Protein AF-A0A444VQT2-F1 (afdb_monomer_lite)

Radius of gyration: 15.62 Å; chains: 1; bounding box: 32×28×46 Å

Structure (mmCIF, N/CA/C/O backbone):
data_AF-A0A444VQT2-F1
#
_entry.id   AF-A0A444VQT2-F1
#
loop_
_atom_site.group_PDB
_atom_site.id
_atom_site.type_symbol
_atom_site.label_atom_id
_atom_site.label_alt_id
_atom_site.label_comp_id
_atom_site.label_asym_id
_atom_site.label_entity_id
_atom_site.label_seq_id
_atom_site.pdbx_PDB_ins_code
_atom_site.Cartn_x
_atom_site.Cartn_y
_atom_site.Cartn_z
_atom_site.occupancy
_atom_site.B_iso_or_equiv
_atom_site.auth_seq_id
_atom_site.auth_comp_id
_atom_site.auth_asym_id
_atom_site.auth_atom_id
_atom_site.pdbx_P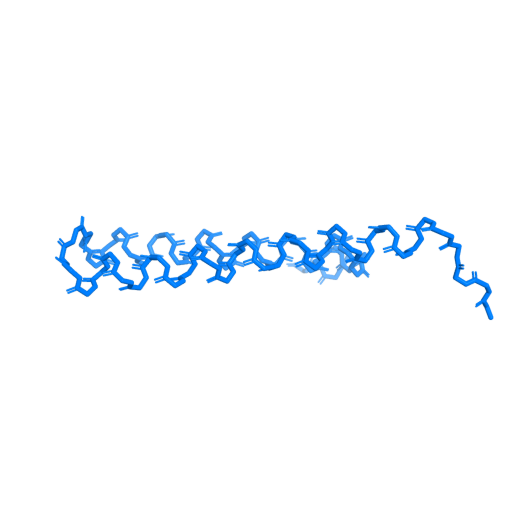DB_model_num
ATOM 1 N N . MET A 1 1 ? 13.134 -0.634 -30.380 1.00 46.22 1 MET A N 1
ATOM 2 C CA . MET A 1 1 ? 13.976 -0.948 -29.208 1.00 46.22 1 MET A CA 1
ATOM 3 C C . MET A 1 1 ? 13.545 -2.310 -28.704 1.00 46.22 1 MET A C 1
ATOM 5 O O . MET A 1 1 ? 12.374 -2.466 -28.386 1.00 46.22 1 MET A O 1
ATOM 9 N N . VAL A 1 2 ? 14.422 -3.312 -28.758 1.00 46.94 2 VAL A N 1
ATOM 10 C CA . VAL A 1 2 ? 14.102 -4.654 -28.257 1.00 46.94 2 VAL A CA 1
ATOM 11 C C . VAL A 1 2 ? 13.998 -4.542 -26.741 1.00 46.94 2 VAL A C 1
ATOM 13 O O . VAL A 1 2 ? 15.015 -4.337 -26.086 1.00 46.94 2 VAL A O 1
ATOM 16 N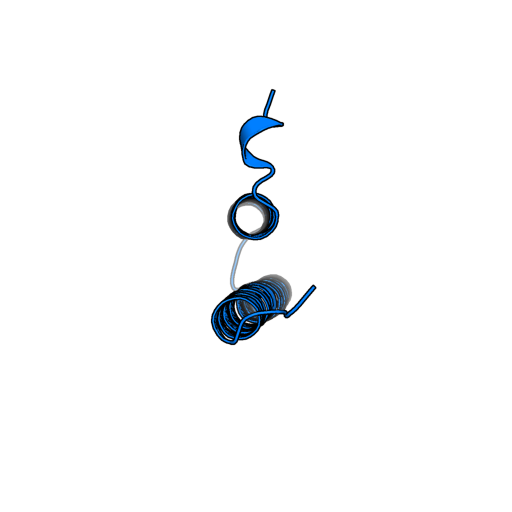 N . SER A 1 3 ? 12.780 -4.618 -26.196 1.00 59.59 3 SER A N 1
ATOM 17 C CA . SER A 1 3 ? 12.614 -4.891 -24.769 1.00 59.59 3 SER A CA 1
ATOM 18 C C . SER A 1 3 ? 13.276 -6.240 -24.527 1.00 59.59 3 SER A C 1
ATOM 20 O O . SER A 1 3 ? 12.933 -7.247 -25.151 1.00 59.59 3 SER A O 1
ATOM 22 N N . THR A 1 4 ? 14.289 -6.248 -23.677 1.00 72.62 4 THR A N 1
ATOM 23 C CA . THR A 1 4 ? 14.949 -7.489 -23.298 1.00 72.62 4 THR A CA 1
ATOM 24 C C . THR A 1 4 ? 14.010 -8.272 -22.381 1.00 72.62 4 THR A C 1
ATOM 26 O O . THR A 1 4 ? 13.128 -7.698 -21.734 1.00 72.62 4 THR A O 1
ATOM 29 N N . ALA A 1 5 ? 14.168 -9.596 -22.303 1.00 75.44 5 ALA A N 1
ATOM 30 C CA . ALA A 1 5 ? 13.398 -10.415 -21.360 1.00 75.44 5 ALA A CA 1
ATOM 31 C C . ALA A 1 5 ? 13.517 -9.890 -19.911 1.00 75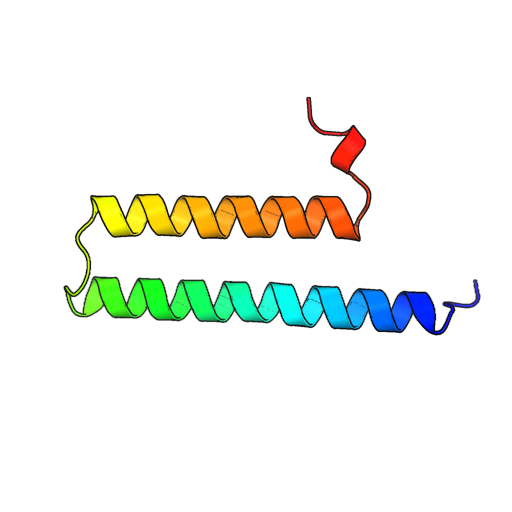.44 5 ALA A C 1
ATOM 33 O O . ALA A 1 5 ? 12.568 -9.981 -19.132 1.00 75.44 5 ALA A O 1
ATOM 34 N N . THR A 1 6 ? 14.655 -9.274 -19.581 1.00 81.81 6 THR A N 1
ATOM 35 C CA . THR A 1 6 ? 14.933 -8.611 -18.303 1.00 81.81 6 THR A CA 1
ATOM 36 C C . THR A 1 6 ? 13.975 -7.453 -18.015 1.00 81.81 6 THR A C 1
ATOM 38 O O . THR A 1 6 ? 13.461 -7.368 -16.901 1.00 81.81 6 THR A O 1
ATOM 41 N N . ASP A 1 7 ? 13.656 -6.614 -19.005 1.00 83.00 7 ASP A N 1
ATOM 42 C CA . ASP A 1 7 ? 12.734 -5.478 -18.831 1.00 83.00 7 ASP A CA 1
ATOM 43 C C . ASP A 1 7 ? 11.323 -5.958 -18.474 1.00 83.00 7 ASP A C 1
ATOM 45 O O . ASP A 1 7 ? 10.675 -5.437 -17.564 1.00 83.00 7 ASP A O 1
ATOM 49 N N . TYR A 1 8 ? 10.872 -7.026 -19.136 1.00 86.94 8 TYR A N 1
ATOM 50 C CA . TYR A 1 8 ? 9.577 -7.638 -18.853 1.00 86.94 8 TYR A CA 1
ATOM 51 C C . TYR A 1 8 ? 9.539 -8.301 -17.466 1.00 86.94 8 TYR A C 1
ATOM 53 O O . TYR A 1 8 ? 8.560 -8.151 -16.732 1.00 86.94 8 TYR A O 1
ATOM 61 N N . ILE A 1 9 ? 10.613 -8.990 -17.061 1.00 90.81 9 ILE A N 1
ATOM 62 C CA . ILE A 1 9 ? 10.737 -9.565 -15.711 1.00 90.81 9 ILE A CA 1
ATOM 63 C C . ILE A 1 9 ? 10.685 -8.460 -14.647 1.00 90.81 9 ILE A C 1
ATOM 65 O O . ILE A 1 9 ? 9.945 -8.589 -13.667 1.00 90.81 9 ILE A O 1
ATOM 69 N N . ASN A 1 10 ? 11.408 -7.357 -14.852 1.00 89.88 10 ASN A N 1
ATOM 70 C CA . ASN A 1 10 ? 11.418 -6.216 -13.937 1.00 89.88 10 ASN A CA 1
ATOM 71 C C . ASN A 1 10 ? 10.031 -5.571 -13.818 1.00 89.88 10 ASN A C 1
ATOM 73 O O . ASN A 1 10 ? 9.558 -5.329 -12.704 1.00 89.88 10 ASN A O 1
ATOM 77 N N . PHE A 1 11 ? 9.331 -5.383 -14.940 1.00 91.50 11 PHE A N 1
ATOM 78 C CA . PHE A 1 11 ? 7.953 -4.893 -14.944 1.00 91.50 11 PHE A CA 1
ATOM 79 C C . PHE A 1 11 ? 7.004 -5.824 -14.179 1.00 91.50 11 PHE A C 1
ATOM 81 O O . PHE A 1 11 ? 6.212 -5.373 -13.348 1.00 91.50 11 PHE A O 1
ATOM 88 N N . LEU A 1 12 ? 7.112 -7.141 -14.377 1.00 94.69 12 LEU A N 1
ATOM 89 C CA . LEU A 1 12 ? 6.306 -8.111 -13.632 1.00 94.69 12 LEU A CA 1
ATOM 90 C C . LEU A 1 12 ? 6.566 -8.046 -12.121 1.00 94.69 12 LEU A C 1
ATOM 92 O O . LEU A 1 12 ? 5.619 -8.140 -11.331 1.00 94.69 12 LEU A O 1
ATOM 96 N N . ILE A 1 13 ? 7.823 -7.883 -11.700 1.00 94.75 13 ILE A N 1
ATOM 97 C CA . ILE A 1 13 ? 8.184 -7.704 -10.286 1.00 94.75 13 ILE A CA 1
ATOM 98 C C . ILE A 1 13 ? 7.547 -6.423 -9.736 1.00 94.75 13 ILE A C 1
ATOM 100 O O . ILE A 1 13 ? 6.920 -6.466 -8.671 1.00 94.75 13 ILE A O 1
ATOM 104 N N . TYR A 1 14 ? 7.645 -5.313 -10.469 1.00 95.25 14 TYR A N 1
ATOM 105 C CA . TYR A 1 14 ? 7.006 -4.044 -10.120 1.00 95.25 14 TYR A CA 1
ATOM 106 C C . TYR A 1 14 ? 5.489 -4.202 -9.942 1.00 95.25 14 TYR A C 1
ATOM 108 O O . TYR A 1 14 ? 4.952 -3.894 -8.873 1.00 95.25 14 TYR A O 1
ATOM 116 N N . CYS A 1 15 ? 4.795 -4.787 -10.924 1.00 95.94 15 CYS A N 1
ATOM 117 C CA . CYS A 1 15 ? 3.352 -5.014 -10.854 1.00 95.94 15 CYS A CA 1
ATOM 118 C C . CYS A 1 15 ? 2.956 -5.896 -9.660 1.00 95.94 15 CYS A C 1
ATOM 120 O O . CYS A 1 15 ? 1.961 -5.620 -8.982 1.00 95.94 15 CYS A O 1
ATOM 122 N N . LYS A 1 16 ? 3.735 -6.948 -9.366 1.00 97.38 16 LYS A N 1
ATOM 123 C CA . LYS A 1 16 ? 3.505 -7.817 -8.200 1.00 97.38 16 LYS A CA 1
ATOM 124 C C . LYS A 1 16 ? 3.633 -7.047 -6.885 1.00 97.38 16 LYS A C 1
ATOM 126 O O . LYS A 1 16 ? 2.755 -7.178 -6.028 1.00 97.38 16 LYS A O 1
ATOM 131 N N . LYS A 1 17 ? 4.680 -6.229 -6.731 1.00 97.06 17 LYS A N 1
ATOM 132 C CA . LYS A 1 17 ? 4.878 -5.394 -5.534 1.00 97.06 17 LYS A CA 1
ATOM 133 C C . LYS A 1 17 ? 3.746 -4.374 -5.377 1.00 97.06 17 LYS A C 1
ATOM 135 O O . LYS A 1 17 ? 3.124 -4.325 -4.316 1.00 97.06 17 LYS A O 1
ATOM 140 N N . LYS A 1 18 ? 3.384 -3.662 -6.449 1.00 95.81 18 LYS A N 1
ATOM 141 C CA . LYS A 1 18 ? 2.273 -2.694 -6.460 1.00 95.81 18 LYS A CA 1
ATOM 142 C C . LYS A 1 18 ? 0.948 -3.330 -6.033 1.00 95.81 18 LYS A C 1
ATOM 144 O O . LYS A 1 18 ? 0.261 -2.817 -5.151 1.00 95.81 18 LYS A O 1
ATOM 149 N N . ARG A 1 19 ? 0.628 -4.516 -6.566 1.00 97.00 19 ARG A N 1
ATOM 150 C CA . ARG A 1 19 ? -0.560 -5.288 -6.163 1.00 97.00 19 ARG A CA 1
ATOM 151 C C . ARG A 1 19 ? -0.540 -5.665 -4.678 1.00 97.00 19 ARG A C 1
ATOM 153 O O . ARG A 1 19 ? -1.596 -5.655 -4.044 1.00 97.00 19 ARG A O 1
ATOM 160 N N . SER A 1 20 ? 0.624 -6.004 -4.121 1.00 97.44 20 SER A N 1
ATOM 161 C CA . SER A 1 20 ? 0.768 -6.300 -2.689 1.00 97.44 20 SER A CA 1
ATOM 162 C C . SER A 1 20 ? 0.392 -5.093 -1.823 1.00 97.44 20 SER A C 1
ATOM 164 O O . SER A 1 20 ? -0.385 -5.235 -0.878 1.00 97.44 20 SER A O 1
ATOM 166 N N . PHE A 1 21 ? 0.837 -3.889 -2.195 1.00 97.06 21 PHE A N 1
ATOM 167 C CA . PHE A 1 21 ? 0.469 -2.658 -1.489 1.00 97.06 21 PHE A CA 1
ATOM 168 C C . PHE A 1 21 ? -1.031 -2.369 -1.546 1.00 97.06 21 PHE A C 1
ATOM 170 O O . PHE A 1 21 ? -1.624 -2.071 -0.510 1.00 97.06 21 PHE A O 1
ATOM 177 N N . CYS A 1 22 ? -1.678 -2.542 -2.705 1.00 96.12 22 CYS A N 1
ATOM 178 C CA . CYS A 1 22 ? -3.133 -2.393 -2.816 1.00 96.12 22 CYS A CA 1
ATOM 179 C C . CYS A 1 22 ? -3.884 -3.360 -1.885 1.00 96.12 22 CYS A C 1
ATOM 181 O O . CYS A 1 22 ? -4.830 -2.963 -1.205 1.00 96.12 22 CYS A O 1
ATOM 183 N N . LYS A 1 23 ? -3.440 -4.624 -1.802 1.00 97.56 23 LYS A N 1
ATOM 184 C CA . LYS A 1 23 ? -4.008 -5.603 -0.860 1.00 97.56 23 LYS A CA 1
ATOM 185 C C . LYS A 1 23 ? -3.794 -5.182 0.596 1.00 97.56 23 LYS A C 1
ATOM 187 O O . LYS A 1 23 ? -4.723 -5.275 1.395 1.00 97.56 23 LYS A O 1
ATOM 192 N N . GLY A 1 24 ? -2.596 -4.700 0.932 1.00 97.06 24 GLY A N 1
ATOM 193 C CA . GLY A 1 24 ? -2.273 -4.184 2.263 1.00 97.06 24 GLY A CA 1
ATOM 194 C C . GLY A 1 24 ? -3.157 -3.002 2.662 1.00 97.06 24 GLY A C 1
ATOM 195 O O . GLY A 1 24 ? -3.691 -2.986 3.769 1.00 97.06 24 GLY A O 1
ATOM 196 N N . TYR A 1 25 ? -3.384 -2.062 1.743 1.00 97.50 25 TYR A N 1
ATOM 197 C CA . TYR A 1 25 ? -4.286 -0.929 1.944 1.00 97.50 25 TYR A CA 1
ATOM 198 C C . TYR A 1 25 ? -5.732 -1.379 2.188 1.00 97.50 25 TYR A C 1
ATOM 200 O O . TYR A 1 25 ? -6.351 -0.944 3.159 1.00 97.50 25 TYR A O 1
ATOM 208 N N . ASN A 1 26 ? -6.253 -2.292 1.364 1.00 97.94 26 ASN A N 1
ATOM 209 C CA . ASN A 1 26 ? -7.613 -2.808 1.535 1.00 97.94 26 ASN A CA 1
ATOM 210 C C . ASN A 1 26 ? -7.781 -3.501 2.893 1.00 97.94 26 ASN A C 1
ATOM 212 O O . ASN A 1 26 ? -8.716 -3.192 3.629 1.00 97.94 26 ASN A O 1
ATOM 216 N N . ARG A 1 27 ? -6.822 -4.351 3.282 1.00 97.38 27 ARG A N 1
ATOM 217 C CA . ARG A 1 27 ? -6.817 -5.001 4.601 1.00 97.38 27 ARG A CA 1
ATOM 218 C C . ARG A 1 27 ? -6.756 -3.984 5.743 1.00 97.38 27 ARG A C 1
ATOM 220 O O . ARG A 1 27 ? -7.442 -4.145 6.748 1.00 97.38 27 ARG A O 1
ATOM 227 N N . LEU A 1 28 ? -5.949 -2.933 5.602 1.00 97.69 28 LEU A N 1
ATOM 228 C CA . LEU A 1 28 ? -5.849 -1.868 6.598 1.00 97.69 28 LEU A CA 1
ATOM 229 C C . LEU A 1 28 ? -7.188 -1.130 6.766 1.00 97.69 28 LEU A C 1
ATOM 231 O O . LEU A 1 28 ? -7.618 -0.886 7.894 1.00 97.69 28 LEU A O 1
ATOM 235 N N . LYS A 1 29 ? -7.860 -0.816 5.653 1.00 97.31 29 LYS A N 1
ATOM 236 C CA . LYS A 1 29 ? -9.189 -0.192 5.642 1.00 97.31 29 LYS 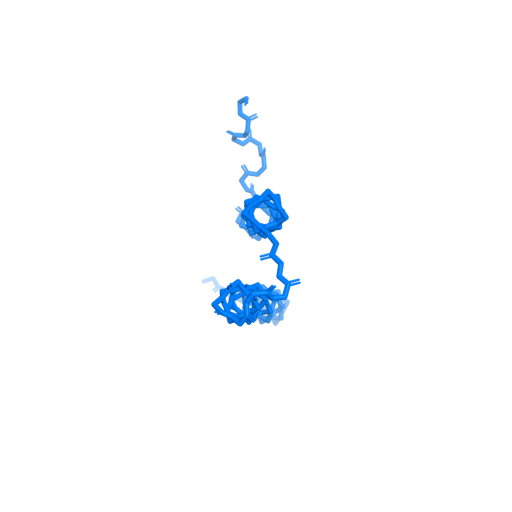A CA 1
ATOM 237 C C . LYS A 1 29 ? -10.227 -1.081 6.329 1.00 97.31 29 LYS A C 1
ATOM 239 O O . LYS A 1 29 ? -10.969 -0.598 7.179 1.00 97.31 29 LYS A O 1
ATOM 244 N N . GLU A 1 30 ? -10.244 -2.375 6.022 1.00 97.94 30 GLU A N 1
ATOM 245 C CA . GLU A 1 30 ? -11.131 -3.342 6.681 1.00 97.94 30 GLU A CA 1
ATOM 246 C C . GLU A 1 30 ? -10.872 -3.441 8.186 1.00 97.94 30 GLU A C 1
ATOM 248 O O . GLU A 1 30 ? -11.814 -3.390 8.975 1.00 97.94 30 GLU A O 1
ATOM 253 N N . ASN A 1 31 ? -9.606 -3.530 8.603 1.00 97.50 31 ASN A N 1
ATOM 254 C CA . ASN A 1 31 ? -9.240 -3.583 10.020 1.00 97.50 31 ASN A CA 1
ATOM 255 C C . ASN A 1 31 ? -9.700 -2.333 10.776 1.00 97.50 31 ASN A C 1
ATOM 257 O O . ASN A 1 31 ? -10.140 -2.434 11.921 1.00 97.50 31 ASN A O 1
ATOM 261 N N . LYS A 1 32 ? -9.627 -1.158 10.138 1.00 97.56 32 LYS A N 1
ATOM 262 C CA . LYS A 1 32 ? -10.123 0.091 10.720 1.00 97.56 32 LYS A CA 1
ATOM 263 C C . LYS A 1 32 ? -11.642 0.083 10.874 1.00 97.56 32 LYS A C 1
ATOM 265 O O . LYS A 1 32 ? -12.133 0.464 11.932 1.00 97.56 32 LYS A O 1
ATOM 270 N N . LEU A 1 33 ? -12.370 -0.372 9.853 1.00 97.06 33 LEU A N 1
ATOM 271 C CA . LEU A 1 33 ? -13.833 -0.485 9.895 1.00 97.06 33 LEU A CA 1
ATOM 272 C C . LEU A 1 33 ? -14.307 -1.475 10.966 1.00 97.06 33 LEU A C 1
ATOM 274 O O . LEU A 1 33 ? -15.290 -1.211 11.646 1.00 97.06 33 LEU A O 1
ATOM 278 N N . LYS A 1 34 ? -13.580 -2.581 11.155 1.00 97.75 34 LYS A N 1
ATOM 279 C CA . LYS A 1 34 ? -13.855 -3.585 12.197 1.00 97.75 34 LYS A CA 1
ATOM 280 C C . LYS A 1 34 ? -13.435 -3.150 13.607 1.00 97.75 34 LYS A C 1
ATOM 282 O O . LYS A 1 34 ? -13.685 -3.878 14.559 1.00 97.75 34 LYS A O 1
ATOM 287 N N . GLY A 1 35 ? -12.771 -2.000 13.751 1.00 97.00 35 GLY A N 1
ATOM 288 C CA . GLY A 1 35 ? -12.298 -1.498 15.043 1.00 97.00 35 GLY A CA 1
ATOM 289 C C . GLY A 1 35 ? -11.055 -2.204 15.598 1.00 97.00 35 GLY A C 1
ATOM 290 O O . GLY A 1 35 ? -10.679 -1.942 16.734 1.00 97.00 35 GLY A O 1
ATOM 291 N N . TYR A 1 36 ? -10.377 -3.051 14.813 1.00 97.94 36 TYR A N 1
ATOM 292 C CA . TYR A 1 36 ? -9.155 -3.747 15.248 1.00 97.94 36 TYR A CA 1
ATOM 293 C C . TYR A 1 36 ? -7.953 -2.822 15.431 1.00 97.94 36 TYR A C 1
ATOM 295 O O . TYR A 1 36 ? -6.979 -3.205 16.070 1.00 97.94 36 TYR A O 1
ATOM 303 N N . ILE A 1 37 ? -8.004 -1.628 14.841 1.00 97.19 37 ILE A N 1
ATOM 304 C CA . ILE A 1 37 ? -6.958 -0.614 14.954 1.00 97.19 37 ILE A CA 1
ATOM 305 C C . ILE A 1 37 ? -7.565 0.758 15.222 1.00 97.19 37 ILE A C 1
ATOM 307 O O . ILE A 1 37 ? -8.610 1.138 14.676 1.00 97.19 37 ILE A O 1
ATOM 311 N N . ASN A 1 38 ? -6.872 1.542 16.039 1.00 97.25 38 ASN A N 1
ATOM 312 C CA . ASN A 1 38 ? -7.281 2.905 16.344 1.00 97.25 38 ASN A CA 1
ATOM 313 C C . ASN A 1 38 ? -6.886 3.883 15.216 1.00 97.25 38 ASN A C 1
ATOM 315 O O . ASN A 1 38 ? -6.259 3.529 14.216 1.00 97.25 38 ASN A O 1
ATOM 319 N N . GLN A 1 39 ? -7.312 5.146 15.329 1.00 96.94 39 GLN A N 1
ATOM 320 C CA . GLN A 1 39 ? -7.048 6.151 14.288 1.00 96.94 39 GLN A CA 1
ATOM 321 C C . GLN A 1 39 ? -5.552 6.430 14.098 1.00 96.94 39 GLN A C 1
ATOM 323 O O . GLN A 1 39 ? -5.093 6.592 12.968 1.00 96.94 39 GLN A O 1
ATOM 328 N N . ARG A 1 40 ? -4.782 6.462 15.189 1.00 97.50 40 ARG A N 1
ATOM 329 C CA . ARG A 1 40 ? -3.343 6.738 15.151 1.00 97.50 40 ARG A CA 1
ATOM 330 C C . ARG A 1 40 ? -2.584 5.625 14.424 1.00 97.50 40 ARG A C 1
ATOM 332 O O . ARG A 1 40 ? -1.745 5.911 13.573 1.00 97.50 40 ARG A O 1
ATOM 339 N N . GLU A 1 41 ? -2.904 4.371 14.724 1.00 97.56 41 GLU A N 1
ATOM 340 C CA . GLU A 1 41 ? -2.330 3.185 14.075 1.00 97.56 41 GLU A CA 1
ATOM 341 C C . GLU A 1 41 ? -2.687 3.109 12.594 1.00 97.56 41 GLU A C 1
ATOM 343 O O . GLU A 1 41 ? -1.826 2.794 11.767 1.00 97.56 41 GLU A O 1
ATOM 348 N N . TYR A 1 42 ? -3.932 3.455 12.255 1.00 97.62 42 TYR A N 1
ATOM 349 C CA . TYR A 1 42 ? -4.391 3.531 10.875 1.00 97.62 42 TYR A CA 1
ATOM 350 C C . TYR A 1 42 ? -3.582 4.555 10.075 1.00 97.62 42 TYR A C 1
ATOM 352 O O . TYR A 1 42 ? -2.996 4.203 9.056 1.00 97.62 42 TYR A O 1
ATOM 360 N N . VAL A 1 43 ? -3.466 5.795 10.566 1.00 97.75 43 VAL A N 1
ATOM 361 C CA . VAL A 1 43 ? -2.707 6.861 9.887 1.00 97.75 43 VAL A CA 1
ATOM 362 C C . VAL A 1 43 ? -1.222 6.508 9.767 1.00 97.75 43 VAL A C 1
ATOM 364 O O . VAL A 1 43 ? -0.629 6.714 8.707 1.00 97.75 43 VAL A O 1
ATOM 367 N N . LYS A 1 44 ? -0.613 5.940 10.818 1.00 98.00 44 LYS A N 1
ATOM 368 C CA . LYS A 1 44 ? 0.788 5.490 10.782 1.00 98.00 44 LYS A CA 1
ATOM 369 C C . LYS A 1 44 ? 0.998 4.413 9.713 1.00 98.00 44 LYS A C 1
ATOM 371 O O . LYS A 1 44 ? 1.904 4.531 8.894 1.00 98.00 44 LYS A O 1
ATOM 376 N N . SER A 1 45 ? 0.141 3.396 9.688 1.00 97.56 45 SER A N 1
ATOM 377 C CA . SER A 1 45 ? 0.211 2.313 8.700 1.00 97.56 45 SER A CA 1
ATOM 378 C C . SER A 1 45 ? -0.033 2.817 7.278 1.00 97.56 45 SER A C 1
ATOM 380 O O . SER A 1 45 ? 0.653 2.394 6.351 1.00 97.56 45 SER A O 1
ATOM 382 N N . LEU A 1 46 ? -0.958 3.764 7.107 1.00 96.88 46 LEU A N 1
ATOM 383 C CA . LEU A 1 46 ? -1.245 4.386 5.819 1.00 96.88 46 LEU A CA 1
ATOM 384 C C . LEU A 1 46 ? -0.020 5.129 5.270 1.00 96.88 46 LEU A C 1
ATOM 386 O O . LEU A 1 46 ? 0.338 4.940 4.111 1.00 96.88 46 LEU A O 1
ATOM 390 N N . ARG A 1 47 ? 0.662 5.918 6.115 1.00 97.56 47 ARG A N 1
ATOM 391 C CA . ARG A 1 47 ? 1.918 6.596 5.751 1.00 97.56 47 ARG A CA 1
ATOM 392 C C . ARG A 1 47 ? 3.010 5.607 5.356 1.00 97.56 47 ARG A C 1
ATOM 394 O O . ARG A 1 47 ? 3.717 5.850 4.388 1.00 97.56 47 ARG A O 1
ATOM 401 N N . ASN A 1 48 ? 3.120 4.482 6.058 1.00 97.31 48 ASN A N 1
ATOM 402 C CA . ASN A 1 48 ? 4.101 3.452 5.717 1.00 97.31 48 ASN A CA 1
ATOM 403 C C . ASN A 1 48 ? 3.829 2.837 4.337 1.00 97.31 48 ASN A C 1
ATOM 405 O O . ASN A 1 48 ? 4.758 2.690 3.549 1.00 97.31 48 ASN A O 1
ATOM 409 N N . ILE A 1 49 ? 2.566 2.516 4.028 1.00 96.44 49 ILE A N 1
ATOM 410 C CA . ILE A 1 49 ? 2.178 2.013 2.700 1.00 96.44 49 ILE A CA 1
ATOM 411 C C . ILE A 1 49 ? 2.479 3.067 1.631 1.00 96.44 49 ILE A C 1
ATOM 413 O O . ILE A 1 49 ? 3.069 2.738 0.608 1.00 96.44 49 ILE A O 1
ATOM 417 N N . TYR A 1 50 ? 2.113 4.325 1.878 1.00 95.12 50 TYR A N 1
ATOM 418 C CA . TYR A 1 50 ? 2.364 5.433 0.957 1.00 95.12 50 TYR A CA 1
ATOM 419 C C . TYR A 1 50 ? 3.856 5.602 0.647 1.00 95.12 50 TYR A C 1
ATOM 421 O O . TYR A 1 50 ? 4.243 5.614 -0.518 1.00 95.12 50 TYR A O 1
ATOM 429 N N . ASN A 1 51 ? 4.703 5.645 1.678 1.00 95.69 51 ASN A N 1
ATOM 430 C CA . ASN A 1 51 ? 6.148 5.763 1.504 1.00 95.69 51 ASN A CA 1
ATOM 431 C C . ASN A 1 51 ? 6.718 4.564 0.736 1.00 95.69 51 ASN A C 1
ATOM 433 O O . ASN A 1 51 ? 7.506 4.751 -0.180 1.00 95.69 51 ASN A O 1
ATOM 437 N N . ALA A 1 52 ? 6.281 3.341 1.049 1.00 95.25 52 ALA A N 1
ATOM 438 C CA . ALA A 1 52 ? 6.738 2.146 0.342 1.00 95.25 52 ALA A CA 1
ATOM 439 C C . ALA A 1 52 ? 6.326 2.131 -1.141 1.00 95.25 52 ALA A C 1
ATOM 441 O O . ALA A 1 52 ? 7.079 1.641 -1.981 1.00 95.25 52 ALA A O 1
ATOM 442 N N . VAL A 1 53 ? 5.148 2.674 -1.471 1.00 94.25 53 VAL A N 1
ATOM 443 C CA . VAL A 1 53 ? 4.724 2.868 -2.864 1.00 94.25 53 VAL A CA 1
ATOM 444 C C . VAL A 1 53 ? 5.627 3.884 -3.552 1.00 94.25 53 VAL A C 1
ATOM 446 O O . VAL A 1 53 ? 6.102 3.587 -4.639 1.00 94.25 53 VAL A O 1
ATOM 449 N N . ILE A 1 54 ? 5.912 5.032 -2.926 1.00 92.31 54 ILE A N 1
ATOM 450 C CA . ILE A 1 54 ? 6.833 6.027 -3.496 1.00 92.31 54 ILE A CA 1
ATOM 451 C C . ILE A 1 54 ? 8.190 5.401 -3.794 1.00 92.31 54 ILE A C 1
ATOM 453 O O . ILE A 1 54 ? 8.652 5.519 -4.921 1.00 92.31 54 ILE A O 1
ATOM 457 N N . GLU A 1 55 ? 8.804 4.709 -2.830 1.00 92.75 55 GLU A N 1
ATOM 458 C CA . GLU A 1 55 ? 10.102 4.063 -3.063 1.00 92.75 55 GLU A CA 1
ATOM 459 C C . GLU A 1 55 ? 10.021 3.076 -4.236 1.00 92.75 55 GLU A C 1
ATOM 461 O O . GLU A 1 55 ? 10.874 3.099 -5.110 1.00 92.75 55 GLU A O 1
ATOM 466 N N . LEU A 1 56 ? 8.951 2.277 -4.346 1.00 93.75 56 LEU A N 1
ATOM 467 C CA . LEU A 1 56 ? 8.776 1.383 -5.496 1.00 93.75 56 LEU A CA 1
ATOM 468 C C . LEU A 1 56 ? 8.711 2.130 -6.839 1.00 93.75 56 LEU A C 1
ATOM 470 O O . LEU A 1 56 ? 9.286 1.655 -7.817 1.00 93.75 56 LEU A O 1
ATOM 474 N N . GLU A 1 57 ? 7.979 3.244 -6.906 1.00 91.12 57 GLU A N 1
ATOM 475 C CA . GLU A 1 57 ? 7.877 4.045 -8.132 1.00 91.12 57 GLU A CA 1
ATOM 476 C C . GLU A 1 57 ? 9.233 4.687 -8.473 1.00 91.12 57 GLU A C 1
ATOM 478 O O . GLU A 1 57 ? 9.660 4.634 -9.625 1.00 91.12 57 GLU A O 1
ATOM 483 N N . LEU A 1 58 ? 9.945 5.224 -7.474 1.00 90.12 58 LEU A N 1
ATOM 484 C CA . LEU A 1 58 ? 11.281 5.795 -7.658 1.00 90.12 58 LEU A CA 1
ATOM 485 C C . LEU A 1 58 ? 12.286 4.747 -8.161 1.00 90.12 58 LEU A C 1
ATOM 487 O O . LEU A 1 58 ? 13.097 5.056 -9.031 1.00 90.12 58 LEU A O 1
ATOM 491 N N . ASP A 1 59 ? 12.216 3.525 -7.632 1.00 88.69 59 ASP A N 1
ATOM 492 C CA . ASP A 1 59 ? 13.089 2.403 -7.990 1.00 88.69 59 ASP A CA 1
ATOM 493 C C . ASP A 1 59 ? 12.858 1.917 -9.414 1.00 88.69 59 ASP A C 1
ATOM 495 O O . ASP A 1 59 ? 13.807 1.614 -10.129 1.00 88.69 59 ASP A O 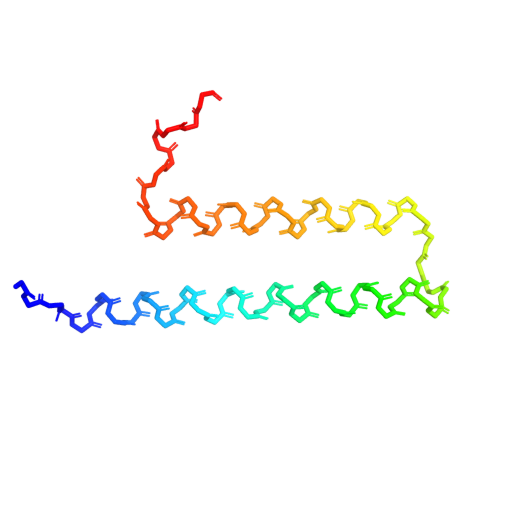1
ATOM 499 N N . TYR A 1 60 ? 11.592 1.791 -9.812 1.00 89.81 60 TYR A N 1
ATOM 500 C CA . TYR A 1 60 ? 11.246 1.235 -11.114 1.00 89.81 60 TYR A CA 1
ATOM 501 C C . TYR A 1 60 ? 11.457 2.237 -12.249 1.00 89.81 60 TYR A C 1
ATOM 503 O O . TYR A 1 60 ? 11.943 1.860 -13.312 1.00 89.81 60 TYR A O 1
ATOM 511 N N . PHE A 1 61 ? 11.103 3.506 -12.031 1.00 87.50 61 PHE A N 1
ATOM 512 C CA . PHE A 1 61 ? 11.283 4.556 -13.035 1.00 87.50 61 PHE A CA 1
ATOM 513 C C . PHE A 1 61 ? 12.681 5.190 -13.012 1.00 87.50 61 PHE A C 1
ATOM 515 O O . PHE A 1 61 ? 12.953 6.057 -13.835 1.00 87.50 61 PHE A O 1
ATOM 522 N N . ASP A 1 62 ? 13.549 4.779 -12.082 1.00 79.19 62 ASP A N 1
ATOM 523 C CA . ASP A 1 62 ? 14.894 5.331 -11.862 1.00 79.19 62 ASP A CA 1
ATOM 524 C C . ASP A 1 62 ? 14.921 6.866 -11.712 1.00 79.19 62 ASP A C 1
ATOM 526 O O . ASP A 1 62 ? 15.837 7.579 -12.119 1.00 79.19 62 ASP A O 1
ATOM 530 N N . ILE A 1 63 ? 13.876 7.408 -11.088 1.00 76.56 63 ILE A N 1
ATOM 531 C CA . ILE A 1 63 ? 13.710 8.851 -10.855 1.00 76.56 63 ILE A CA 1
ATOM 532 C C . ILE A 1 63 ? 14.169 9.269 -9.454 1.00 76.56 63 ILE A C 1
ATOM 534 O O . ILE A 1 63 ? 13.872 10.373 -9.000 1.00 76.56 63 ILE A O 1
ATOM 538 N N . ARG A 1 64 ? 14.912 8.406 -8.745 1.00 63.09 64 ARG A N 1
ATOM 539 C CA . ARG A 1 64 ? 15.452 8.702 -7.403 1.00 63.09 64 ARG A CA 1
ATOM 540 C C . ARG A 1 64 ? 16.279 9.993 -7.368 1.00 63.09 64 ARG A C 1
ATOM 542 O O . ARG A 1 64 ? 16.271 10.685 -6.356 1.00 63.09 64 ARG A O 1
ATOM 549 N N . HIS A 1 65 ? 16.947 10.332 -8.470 1.00 64.19 65 HIS A N 1
ATOM 550 C CA . HIS A 1 65 ? 17.743 11.553 -8.624 1.00 64.19 65 HIS A CA 1
ATOM 551 C C . HIS A 1 65 ? 16.909 12.852 -8.632 1.00 64.19 65 HIS A C 1
ATOM 553 O O . HIS A 1 65 ? 17.477 13.929 -8.494 1.00 64.19 65 HIS A O 1
ATOM 559 N N . LEU A 1 66 ? 15.578 12.773 -8.769 1.00 63.50 66 LEU A N 1
ATOM 560 C CA . LEU A 1 66 ? 14.666 13.927 -8.724 1.00 63.50 66 LEU 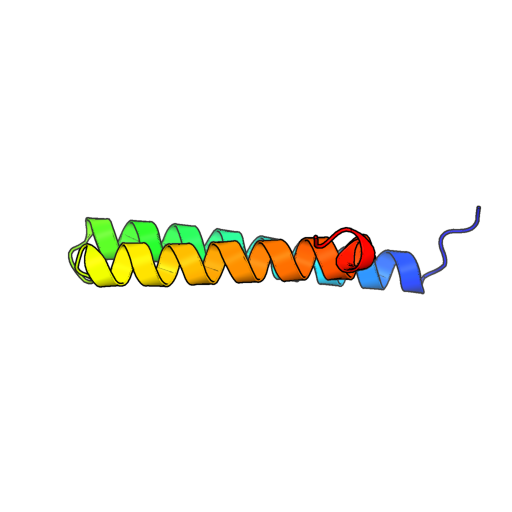A CA 1
ATOM 561 C C . LEU A 1 66 ? 14.171 14.261 -7.307 1.00 63.50 66 LEU A C 1
ATOM 563 O O . LEU A 1 66 ? 13.335 15.148 -7.135 1.00 63.50 66 LEU A O 1
ATOM 567 N N . ARG A 1 67 ? 14.643 13.541 -6.285 1.00 62.78 67 ARG A N 1
ATOM 568 C CA . ARG A 1 67 ? 14.282 13.795 -4.888 1.00 62.78 67 ARG A CA 1
ATOM 569 C C . ARG A 1 67 ? 15.066 15.020 -4.387 1.00 62.78 67 ARG A C 1
ATOM 571 O O . ARG A 1 67 ? 16.246 14.893 -4.071 1.00 62.78 67 ARG A O 1
ATOM 578 N N . LEU A 1 68 ? 14.411 16.186 -4.390 1.00 56.03 68 LEU A N 1
ATOM 579 C CA . LEU A 1 68 ? 14.880 17.441 -3.777 1.00 56.03 68 LEU A CA 1
ATOM 580 C C . LEU A 1 68 ? 14.890 17.356 -2.246 1.00 56.03 68 LEU A C 1
ATOM 582 O O . LEU A 1 68 ? 13.944 16.747 -1.688 1.00 56.03 68 LEU A O 1
#

pLDDT: mean 89.5, std 13.11, range [46.22, 98.0]

Foldseek 3Di:
DDPDPVLVVLVVVLVVVVVVLVVQLVVLVVCVVVVVDDPVRSVVSVVVSVVSNVVSVCVSVVVVVVPD

Organism: NCBI:txid552546

Secondary structure (DSSP, 8-state):
----HHHHHHHHHHHHHHHHHHHHHHHHHHHHHTTSS-HHHHHHHHHHHHHHHHHHHHHHHT-GGG--

Sequence (68 aa):
MVSTATDYINFLIYCKKKRSFCKGYNRLKENKLKGYINQREYVKSLRNIYNAVIELELDYFDIRHLRL